Protein AF-A0A952JU92-F1 (afdb_monomer_lite)

Sequence (116 aa):
FMKYSGMRIKRGTSMGLSSLGDAYVNFGTFGGAIFMFILGFIYSEVLNVFHKKSKDYPVLILFTTLVFYYPIRPDCELQTILGHLVKSCFLIYIVLIVWQKEFRLWPASMWKKSLS

pLDDT: mean 73.47, std 12.84, range [41.06, 90.31]

Structure (mmCIF, N/CA/C/O backbone):
data_AF-A0A952JU92-F1
#
_entry.id   AF-A0A952JU92-F1
#
loop_
_atom_site.group_PDB
_atom_site.id
_atom_site.type_symbol
_atom_site.label_atom_id
_atom_site.label_alt_id
_atom_site.label_comp_id
_atom_site.label_asym_id
_atom_site.label_entity_id
_atom_site.label_seq_id
_atom_site.pdbx_PDB_ins_code
_atom_site.Cartn_x
_atom_site.Cartn_y
_atom_site.Cartn_z
_atom_site.occupancy
_atom_site.B_iso_or_equiv
_atom_site.auth_seq_id
_atom_site.auth_comp_id
_atom_site.auth_asym_id
_atom_site.auth_atom_id
_atom_site.pdbx_PDB_model_num
ATOM 1 N N . PHE A 1 1 ? 10.270 12.322 -23.648 1.00 50.31 1 PHE A N 1
ATOM 2 C CA . PHE A 1 1 ? 10.016 13.769 -23.503 1.00 50.31 1 PHE A CA 1
ATOM 3 C C . PHE A 1 1 ? 10.418 14.626 -24.696 1.00 50.31 1 PHE A C 1
ATOM 5 O O . PHE A 1 1 ? 9.532 15.255 -25.251 1.00 50.31 1 PHE A O 1
ATOM 12 N N . MET A 1 2 ? 11.671 14.605 -25.171 1.00 41.59 2 MET A N 1
ATOM 13 C CA . MET A 1 2 ? 12.088 15.379 -26.364 1.00 41.59 2 MET A CA 1
ATOM 14 C C . MET A 1 2 ? 11.201 15.159 -27.606 1.00 41.59 2 MET A C 1
ATOM 16 O O . MET A 1 2 ? 10.928 16.102 -28.336 1.00 41.59 2 MET A O 1
ATOM 20 N N . LYS A 1 3 ? 10.711 13.928 -27.816 1.00 45.03 3 LYS A N 1
ATOM 21 C CA . LYS A 1 3 ? 9.868 13.559 -28.966 1.00 45.03 3 LYS A CA 1
ATOM 22 C C . LYS A 1 3 ? 8.405 14.038 -28.869 1.00 45.03 3 LYS A C 1
ATOM 24 O O . LYS A 1 3 ? 7.741 14.077 -29.892 1.00 45.03 3 LYS A O 1
ATOM 29 N N . TYR A 1 4 ? 7.918 14.401 -27.674 1.00 51.66 4 TYR A N 1
ATOM 30 C CA . TYR A 1 4 ? 6.504 14.751 -27.444 1.00 51.66 4 TYR A CA 1
ATOM 31 C C . TYR A 1 4 ? 6.272 16.139 -26.815 1.00 51.66 4 TYR A C 1
ATOM 33 O O . TYR A 1 4 ? 5.185 16.673 -26.977 1.00 51.66 4 TYR A O 1
ATOM 41 N N . SER A 1 5 ? 7.254 16.754 -26.136 1.00 60.00 5 SER A N 1
ATOM 42 C CA . SER A 1 5 ? 7.092 18.083 -25.508 1.00 60.00 5 SER A CA 1
ATOM 43 C C . SER A 1 5 ? 8.016 19.176 -26.057 1.00 60.00 5 SER A C 1
ATOM 45 O O . SER A 1 5 ? 7.892 20.324 -25.646 1.00 60.00 5 SER A O 1
ATOM 47 N N . GLY A 1 6 ? 8.984 18.846 -26.921 1.00 55.31 6 GLY A N 1
ATOM 48 C CA . GLY A 1 6 ? 9.929 19.817 -27.497 1.00 55.31 6 GLY A CA 1
ATOM 49 C C . GLY A 1 6 ? 10.898 20.488 -26.505 1.00 55.31 6 GLY A C 1
ATOM 50 O O . GLY A 1 6 ? 11.765 21.250 -26.925 1.00 55.31 6 GLY A O 1
ATOM 51 N N . MET A 1 7 ? 10.806 20.201 -25.202 1.00 52.59 7 MET A N 1
ATOM 52 C CA . MET A 1 7 ? 11.657 20.814 -24.178 1.00 52.59 7 MET A CA 1
ATOM 53 C C . MET A 1 7 ? 12.944 20.011 -23.967 1.00 52.59 7 MET A C 1
ATOM 55 O O . MET A 1 7 ? 12.904 18.815 -23.666 1.00 52.59 7 MET A O 1
ATOM 59 N N . ARG A 1 8 ? 14.099 20.684 -24.088 1.00 47.22 8 ARG A N 1
ATOM 60 C CA . ARG A 1 8 ? 15.418 20.121 -23.762 1.00 47.22 8 ARG A CA 1
ATOM 61 C C . ARG A 1 8 ? 15.554 19.950 -22.258 1.00 47.22 8 ARG A C 1
ATOM 63 O O . ARG A 1 8 ? 15.866 20.888 -21.533 1.00 47.22 8 ARG A O 1
ATOM 70 N N . ILE A 1 9 ? 15.344 18.727 -21.804 1.00 53.66 9 ILE A N 1
ATOM 71 C CA . ILE A 1 9 ? 15.528 18.364 -20.406 1.00 53.66 9 ILE A CA 1
ATOM 72 C C . ILE A 1 9 ? 17.023 18.150 -20.142 1.00 53.66 9 ILE A C 1
ATOM 74 O O . ILE A 1 9 ? 17.691 17.408 -20.867 1.00 53.66 9 ILE A O 1
ATOM 78 N N . LYS A 1 10 ? 17.560 18.825 -19.120 1.00 48.16 10 LYS A N 1
ATOM 79 C CA . LYS A 1 10 ? 18.939 18.644 -18.640 1.00 48.16 10 LYS A CA 1
ATOM 80 C C . LYS A 1 10 ? 19.125 17.180 -18.206 1.00 48.16 10 LYS A C 1
ATOM 82 O O . LYS A 1 10 ? 18.224 16.612 -17.592 1.00 48.16 10 LYS A O 1
ATOM 87 N N . ARG A 1 11 ? 20.280 16.564 -18.507 1.00 41.06 11 ARG A N 1
ATOM 88 C CA . ARG A 1 11 ? 20.641 15.217 -18.009 1.00 41.06 11 ARG A CA 1
ATOM 89 C C . ARG A 1 11 ? 20.495 15.214 -16.478 1.00 41.06 11 ARG A C 1
ATOM 91 O O . ARG A 1 11 ? 21.319 15.822 -15.805 1.00 41.06 11 ARG A O 1
ATOM 98 N N . GLY A 1 12 ? 19.428 14.597 -15.963 1.00 52.91 12 GLY A N 1
ATOM 99 C CA . GLY A 1 12 ? 19.145 14.493 -14.526 1.00 52.91 12 GLY A CA 1
ATOM 100 C C . GLY A 1 12 ? 17.766 14.974 -14.052 1.00 52.91 12 GLY A C 1
ATOM 101 O O . GLY A 1 12 ? 17.470 14.811 -12.875 1.00 52.91 12 GLY A O 1
ATOM 102 N N . THR A 1 13 ? 16.908 15.552 -14.900 1.00 48.06 13 THR A N 1
ATOM 103 C CA . THR A 1 13 ? 15.539 15.910 -14.473 1.00 48.06 13 THR A CA 1
ATOM 104 C C . THR A 1 13 ? 14.584 14.731 -14.687 1.00 48.06 13 THR A C 1
ATOM 106 O O . TH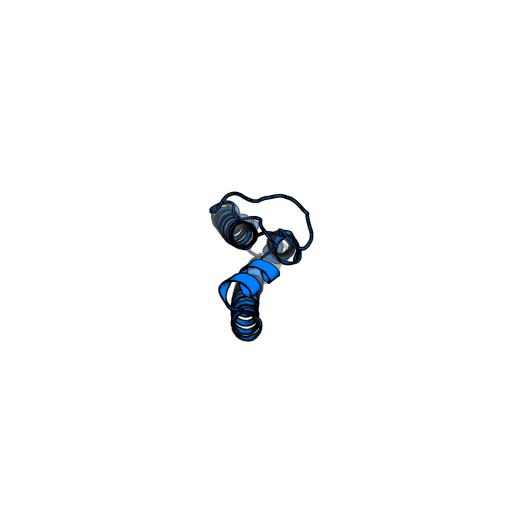R A 1 13 ? 14.272 14.390 -15.829 1.00 48.06 13 THR A O 1
ATOM 109 N N . SER A 1 14 ? 14.106 14.122 -13.598 1.00 50.97 14 SER A N 1
ATOM 110 C CA . SER A 1 14 ? 12.977 13.183 -13.639 1.00 50.97 14 SER A CA 1
ATOM 111 C C . SER A 1 14 ? 11.690 13.952 -13.926 1.00 50.97 14 SER A C 1
ATOM 113 O O . SER A 1 14 ? 11.355 14.895 -13.213 1.00 50.97 14 SER A O 1
ATOM 115 N N . MET A 1 15 ? 10.977 13.570 -14.982 1.00 55.69 15 MET A N 1
ATOM 116 C CA . MET A 1 15 ? 9.597 13.998 -15.202 1.00 55.69 15 MET A CA 1
ATOM 117 C C . MET A 1 15 ? 8.696 12.829 -14.851 1.00 55.69 15 MET A C 1
ATOM 119 O O . MET A 1 15 ? 8.822 11.782 -15.482 1.00 55.69 15 MET A O 1
ATOM 123 N N . GLY A 1 16 ? 7.795 13.030 -13.891 1.00 59.56 16 GLY A N 1
ATOM 124 C CA . GLY A 1 16 ? 6.872 11.984 -13.479 1.00 59.56 16 GLY A CA 1
ATOM 125 C C . GLY A 1 16 ? 5.885 11.661 -14.584 1.00 59.56 16 GLY A C 1
ATOM 126 O O . GLY A 1 16 ? 4.963 12.426 -14.859 1.00 59.56 16 GLY A O 1
ATOM 127 N N . LEU A 1 17 ? 6.114 10.530 -15.248 1.00 61.44 17 LEU A N 1
ATOM 128 C CA . LEU A 1 17 ? 5.315 10.021 -16.366 1.00 61.44 17 LEU A CA 1
ATOM 129 C C . LEU A 1 17 ? 4.165 9.128 -15.895 1.00 61.44 17 LEU A C 1
ATOM 131 O O . LEU A 1 17 ? 3.612 8.376 -16.696 1.00 61.44 17 LEU A O 1
ATOM 135 N N . SER A 1 18 ? 3.797 9.252 -14.616 1.00 69.06 18 SER A N 1
ATOM 136 C CA . SER A 1 18 ? 3.010 8.295 -13.842 1.00 69.06 18 SER A CA 1
ATOM 137 C C . SER A 1 18 ? 3.741 6.978 -13.565 1.00 69.06 18 SER A C 1
ATOM 139 O O . SER A 1 18 ? 4.620 6.572 -14.317 1.00 69.06 18 SER A O 1
ATOM 141 N N . SER A 1 19 ? 3.329 6.278 -12.502 1.00 71.75 19 SER A N 1
ATOM 142 C CA . SER A 1 19 ? 3.743 4.909 -12.159 1.00 71.75 19 SER A CA 1
ATOM 143 C C . SER A 1 19 ? 3.845 3.966 -13.372 1.00 71.75 19 SER A C 1
ATOM 145 O O . SER A 1 19 ? 4.789 3.182 -13.471 1.00 71.75 19 SER A O 1
ATOM 147 N N . LEU A 1 20 ? 2.915 4.065 -14.335 1.00 71.94 20 LEU A N 1
ATOM 148 C CA . LEU A 1 20 ? 2.943 3.276 -15.577 1.00 71.94 20 LEU A CA 1
ATOM 149 C C . LEU A 1 20 ? 4.092 3.670 -16.504 1.00 71.94 20 LEU A C 1
ATOM 151 O O . LEU A 1 20 ? 4.782 2.802 -17.041 1.00 71.94 20 LEU A O 1
ATOM 155 N N . GLY A 1 21 ? 4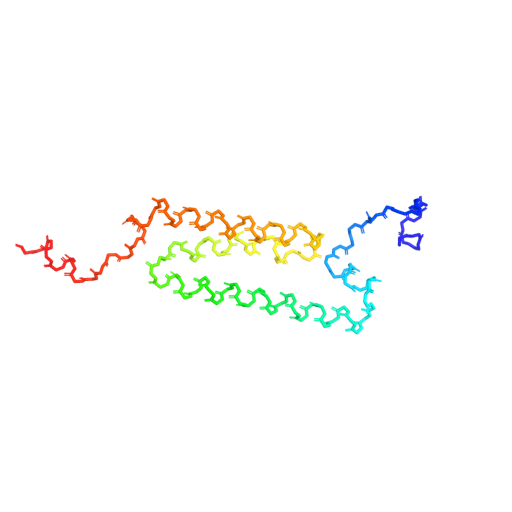.310 4.970 -16.679 1.00 71.31 21 GLY A N 1
ATOM 156 C CA . GLY A 1 21 ? 5.403 5.488 -17.486 1.00 71.31 21 GLY A CA 1
ATOM 157 C C . GLY A 1 21 ? 6.766 5.238 -16.851 1.00 71.31 21 GLY A C 1
ATOM 158 O O . GLY A 1 21 ? 7.688 4.835 -17.554 1.00 71.31 21 GLY A O 1
ATOM 159 N N . ASP A 1 22 ? 6.885 5.375 -15.533 1.00 73.12 22 ASP A N 1
ATOM 160 C CA . ASP A 1 22 ? 8.120 5.105 -14.797 1.00 73.12 22 ASP A CA 1
ATOM 161 C C . ASP A 1 22 ? 8.495 3.621 -14.840 1.00 73.12 22 ASP A C 1
ATOM 163 O O . ASP A 1 22 ? 9.649 3.280 -15.115 1.00 73.12 22 ASP A O 1
ATOM 167 N N . ALA A 1 23 ? 7.522 2.721 -14.676 1.00 76.56 23 ALA A N 1
ATOM 168 C CA . ALA A 1 23 ? 7.744 1.286 -14.835 1.00 76.56 23 ALA A CA 1
ATOM 169 C C . ALA A 1 23 ? 8.177 0.927 -16.269 1.00 76.56 23 ALA A C 1
ATOM 171 O O . ALA A 1 23 ? 9.110 0.146 -16.463 1.00 76.56 23 ALA A O 1
ATOM 172 N N . TYR A 1 24 ? 7.541 1.532 -17.276 1.00 73.81 24 TYR A N 1
ATOM 173 C CA . TYR A 1 24 ? 7.852 1.299 -18.686 1.00 73.81 24 TYR A CA 1
ATOM 174 C C . TYR A 1 24 ? 9.233 1.836 -19.086 1.00 73.81 24 TYR A C 1
ATOM 176 O O . TYR A 1 24 ? 9.968 1.180 -19.821 1.00 73.81 24 TYR A O 1
ATOM 184 N N . VAL A 1 25 ? 9.602 3.029 -18.612 1.00 73.81 25 VAL A N 1
ATOM 185 C CA . VAL A 1 25 ? 10.886 3.670 -18.933 1.00 73.81 25 VAL A CA 1
ATOM 186 C C . VAL A 1 25 ? 12.052 2.933 -18.275 1.00 73.81 25 VAL A C 1
ATOM 188 O O . VAL A 1 25 ? 13.098 2.794 -18.906 1.00 73.81 25 VAL A O 1
ATOM 191 N N . ASN A 1 26 ? 11.880 2.438 -17.046 1.00 75.31 26 ASN A N 1
ATOM 192 C CA . ASN A 1 26 ? 12.946 1.743 -16.322 1.00 75.31 26 ASN A CA 1
ATOM 193 C C . ASN A 1 26 ? 13.092 0.265 -16.722 1.00 75.31 26 ASN A C 1
ATOM 195 O O . ASN A 1 26 ? 14.214 -0.224 -16.821 1.00 75.31 26 ASN A O 1
ATOM 199 N N . PHE A 1 27 ? 11.987 -0.451 -16.962 1.00 77.19 27 PHE A N 1
ATOM 200 C CA . PHE A 1 27 ? 11.995 -1.912 -17.142 1.00 77.19 27 PHE A CA 1
ATOM 201 C C . PHE A 1 27 ? 11.495 -2.392 -18.519 1.00 77.19 27 PHE A C 1
ATOM 203 O O . PHE A 1 27 ? 11.445 -3.598 -18.779 1.00 77.19 27 PHE A O 1
ATOM 210 N N . GLY A 1 28 ? 11.123 -1.474 -19.416 1.00 80.00 28 GLY A N 1
ATOM 211 C CA . GLY A 1 28 ? 10.547 -1.791 -20.725 1.00 80.00 28 GLY A CA 1
ATOM 212 C C . GLY A 1 28 ? 9.104 -2.305 -20.649 1.00 80.00 28 GLY A C 1
ATOM 213 O O . GLY A 1 28 ? 8.470 -2.301 -19.596 1.00 80.00 28 GLY A O 1
ATOM 214 N N . THR A 1 29 ? 8.571 -2.786 -21.777 1.00 78.81 29 THR A N 1
ATOM 215 C CA . THR A 1 29 ? 7.211 -3.357 -21.878 1.00 78.81 29 THR A CA 1
ATOM 216 C C . THR A 1 29 ? 7.010 -4.550 -20.945 1.00 78.81 29 THR A C 1
ATOM 218 O O . THR A 1 29 ? 6.056 -4.590 -20.172 1.00 78.81 29 THR A O 1
ATOM 221 N N . PHE A 1 30 ? 7.914 -5.529 -21.018 1.00 80.94 30 PHE A N 1
ATOM 222 C CA . PHE A 1 30 ? 7.790 -6.788 -20.287 1.00 80.94 30 PHE A CA 1
ATOM 223 C C . PHE A 1 30 ? 8.035 -6.609 -18.785 1.00 80.94 30 PHE A C 1
ATOM 225 O O . PHE A 1 30 ? 7.242 -7.069 -17.965 1.00 80.94 30 PHE A O 1
ATOM 232 N N . GLY A 1 31 ? 9.091 -5.883 -18.408 1.00 81.00 31 GLY A N 1
ATOM 233 C CA . GLY A 1 31 ? 9.379 -5.622 -17.002 1.00 81.00 31 GLY A CA 1
ATOM 234 C C . GLY A 1 31 ? 8.391 -4.639 -16.362 1.00 81.00 31 GLY A C 1
ATOM 235 O O . GLY A 1 31 ? 8.028 -4.817 -15.202 1.00 81.00 31 GLY A O 1
ATOM 236 N N . GLY A 1 32 ? 7.858 -3.679 -17.126 1.00 83.38 32 GLY A N 1
ATOM 237 C CA . GLY A 1 32 ? 6.773 -2.805 -16.677 1.00 83.38 32 GLY A CA 1
ATOM 238 C C . GLY A 1 32 ? 5.475 -3.567 -16.383 1.00 83.38 32 GLY A C 1
ATOM 239 O O . GLY A 1 32 ? 4.805 -3.272 -15.394 1.00 83.38 32 GLY A O 1
ATOM 240 N N . ALA A 1 33 ? 5.147 -4.596 -17.174 1.00 83.12 33 ALA A N 1
ATOM 241 C CA . ALA A 1 33 ? 3.989 -5.457 -16.920 1.00 83.12 33 ALA A CA 1
ATOM 242 C C . ALA A 1 33 ? 4.137 -6.262 -15.615 1.00 83.12 33 ALA A C 1
ATOM 244 O O . ALA A 1 33 ? 3.207 -6.305 -14.809 1.00 83.12 33 ALA A O 1
ATOM 245 N N . ILE A 1 34 ? 5.318 -6.843 -15.369 1.00 87.06 34 ILE A N 1
ATOM 246 C CA . ILE A 1 34 ? 5.620 -7.550 -14.112 1.00 87.06 34 ILE A CA 1
ATOM 247 C C . ILE A 1 34 ? 5.550 -6.586 -12.924 1.00 87.06 34 ILE A C 1
ATOM 249 O O . ILE A 1 34 ? 4.968 -6.908 -11.890 1.00 87.06 34 ILE A O 1
ATOM 253 N N . PHE A 1 35 ? 6.101 -5.383 -13.074 1.00 85.56 35 PHE A N 1
ATOM 254 C CA . PHE A 1 35 ? 6.062 -4.362 -12.035 1.00 85.56 35 PHE A CA 1
ATOM 255 C C . PHE A 1 35 ? 4.626 -3.954 -11.678 1.00 85.56 35 PHE A C 1
ATOM 257 O O . PHE A 1 35 ? 4.267 -3.914 -10.502 1.00 85.56 35 PHE A O 1
ATOM 264 N N . MET A 1 36 ? 3.778 -3.723 -12.684 1.00 83.75 36 MET A N 1
ATOM 265 C CA . MET A 1 36 ? 2.357 -3.424 -12.485 1.00 83.75 36 MET A CA 1
ATOM 266 C C . MET A 1 36 ? 1.611 -4.573 -11.810 1.00 83.75 36 MET A C 1
ATOM 268 O O . MET A 1 36 ? 0.757 -4.331 -10.958 1.00 83.75 36 MET A O 1
ATOM 272 N N . PHE A 1 37 ? 1.959 -5.819 -12.138 1.00 88.38 37 PHE A N 1
ATOM 273 C CA . PHE A 1 37 ? 1.393 -6.990 -11.477 1.00 88.38 37 PHE A CA 1
ATOM 274 C C . PHE A 1 37 ? 1.752 -7.035 -9.984 1.00 88.38 37 PHE A C 1
ATOM 276 O O . PHE A 1 37 ? 0.870 -7.211 -9.146 1.00 88.38 37 PHE A O 1
ATOM 283 N N . ILE A 1 38 ? 3.022 -6.804 -9.634 1.00 88.38 38 ILE A N 1
ATOM 284 C CA . ILE A 1 38 ? 3.476 -6.743 -8.234 1.00 88.38 38 ILE A CA 1
ATOM 285 C C . ILE A 1 38 ? 2.786 -5.593 -7.489 1.00 88.38 38 ILE A C 1
ATOM 287 O O . ILE A 1 38 ? 2.332 -5.762 -6.359 1.00 88.38 38 ILE A O 1
ATOM 291 N N . LEU A 1 39 ? 2.662 -4.429 -8.124 1.00 85.38 39 LEU A N 1
ATOM 292 C CA . LEU A 1 39 ? 2.006 -3.260 -7.545 1.00 85.38 39 LEU A CA 1
ATOM 293 C C . LEU A 1 39 ? 0.508 -3.512 -7.294 1.00 85.38 39 LEU A C 1
ATOM 295 O O . LEU A 1 39 ? 0.001 -3.201 -6.216 1.00 85.38 39 LEU A O 1
ATOM 299 N N . GLY A 1 40 ? -0.185 -4.156 -8.237 1.00 86.62 40 GLY A N 1
ATOM 300 C CA . GLY A 1 40 ? -1.565 -4.606 -8.052 1.00 86.62 40 GLY A CA 1
ATOM 301 C C . GLY A 1 40 ? -1.705 -5.651 -6.940 1.00 86.62 40 GLY A C 1
ATOM 302 O O . GLY A 1 40 ? -2.641 -5.582 -6.141 1.00 86.62 40 GLY A O 1
ATOM 303 N N . PHE A 1 41 ? -0.747 -6.574 -6.824 1.00 90.31 41 PHE A N 1
ATOM 304 C CA . PHE A 1 41 ? -0.711 -7.555 -5.740 1.00 90.31 41 PHE A CA 1
ATOM 305 C C . PHE A 1 41 ? -0.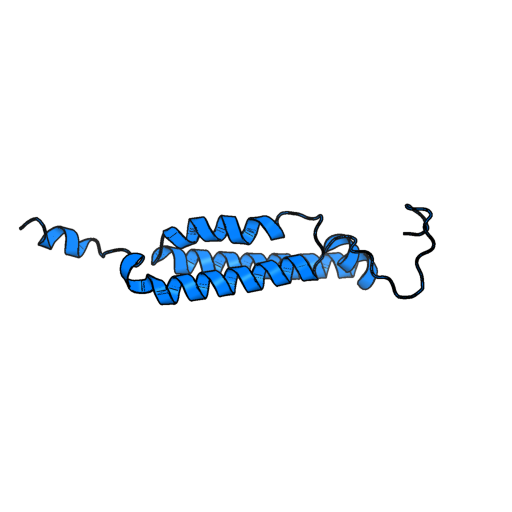585 -6.885 -4.363 1.00 90.31 41 PHE A C 1
ATOM 307 O O . PHE A 1 41 ? -1.335 -7.219 -3.447 1.00 90.31 41 PHE A O 1
ATOM 314 N N . ILE A 1 42 ? 0.281 -5.873 -4.231 1.00 87.94 42 ILE A N 1
ATOM 315 C CA . ILE A 1 42 ? 0.410 -5.075 -3.001 1.00 87.94 42 ILE A CA 1
ATOM 316 C C . ILE A 1 42 ? -0.932 -4.430 -2.627 1.00 87.94 42 ILE A C 1
ATOM 318 O O . ILE A 1 42 ? -1.340 -4.479 -1.467 1.00 87.94 42 ILE A O 1
ATOM 322 N N . TYR A 1 43 ? -1.654 -3.858 -3.593 1.00 86.06 43 TYR A N 1
ATOM 323 C CA . TYR A 1 43 ? -2.974 -3.273 -3.339 1.00 86.06 43 TYR A CA 1
ATOM 324 C C . TYR A 1 43 ? -4.019 -4.301 -2.908 1.00 86.06 43 TYR A C 1
ATOM 326 O O . TYR A 1 43 ? -4.804 -4.023 -1.998 1.00 86.06 43 TYR A O 1
ATOM 334 N N . SER A 1 44 ? -4.004 -5.490 -3.508 1.00 89.12 44 SER A N 1
ATOM 335 C CA . SER A 1 44 ? -4.876 -6.596 -3.109 1.00 89.12 44 SER A CA 1
ATOM 336 C C . SER A 1 44 ? -4.621 -7.025 -1.661 1.00 89.12 44 SER A C 1
ATOM 338 O O . SER A 1 44 ? -5.565 -7.181 -0.885 1.00 89.12 44 SER A O 1
ATOM 340 N N . GLU A 1 45 ? -3.354 -7.160 -1.262 1.00 89.38 45 GLU A N 1
ATOM 341 C CA . GLU A 1 45 ? -2.991 -7.498 0.119 1.00 89.38 45 GLU A CA 1
ATOM 342 C C . GLU A 1 45 ? -3.459 -6.430 1.113 1.00 89.38 45 GLU A C 1
ATOM 344 O O . GLU A 1 45 ? -4.068 -6.754 2.137 1.00 89.38 45 GLU A O 1
ATOM 349 N N . VAL A 1 46 ? -3.269 -5.148 0.785 1.00 87.12 46 VAL A N 1
ATOM 350 C CA . VAL A 1 46 ? -3.759 -4.038 1.613 1.00 87.12 46 VAL A CA 1
ATOM 351 C C . VAL A 1 46 ? -5.279 -4.127 1.784 1.00 87.12 46 VAL A C 1
ATOM 353 O O . VAL A 1 46 ? -5.760 -4.139 2.918 1.00 87.12 46 VAL A O 1
ATOM 356 N N . LEU A 1 47 ? -6.046 -4.279 0.698 1.00 86.19 47 LEU A N 1
ATOM 357 C CA . LEU A 1 47 ? -7.507 -4.424 0.763 1.00 86.19 47 LEU A CA 1
ATOM 358 C C . LEU A 1 47 ? -7.947 -5.620 1.615 1.00 86.19 47 LEU A C 1
ATOM 360 O O . LEU A 1 47 ? -8.900 -5.508 2.386 1.00 86.19 47 LEU A O 1
ATOM 364 N N . ASN A 1 48 ? -7.244 -6.750 1.526 1.00 88.62 48 ASN A N 1
ATOM 365 C CA . ASN A 1 48 ? -7.556 -7.942 2.311 1.00 88.62 48 ASN A CA 1
ATOM 366 C C . ASN A 1 48 ? -7.346 -7.706 3.819 1.00 88.62 48 ASN A C 1
ATOM 368 O O . ASN A 1 48 ? -8.178 -8.100 4.642 1.00 88.62 48 ASN A O 1
ATOM 372 N N . VAL A 1 49 ? -6.269 -7.008 4.200 1.00 86.56 49 VAL A N 1
ATOM 373 C CA . VAL A 1 49 ? -6.027 -6.597 5.594 1.00 86.56 49 VAL A CA 1
ATOM 374 C C . VAL A 1 49 ? -7.138 -5.670 6.091 1.00 86.56 49 VAL A C 1
ATOM 376 O O . VAL A 1 49 ? -7.691 -5.904 7.171 1.00 86.56 49 VAL A O 1
ATOM 379 N N . PHE A 1 50 ? -7.510 -4.667 5.293 1.00 85.50 50 PHE A N 1
ATOM 380 C CA . PHE A 1 50 ? -8.612 -3.755 5.608 1.00 85.50 50 PHE A C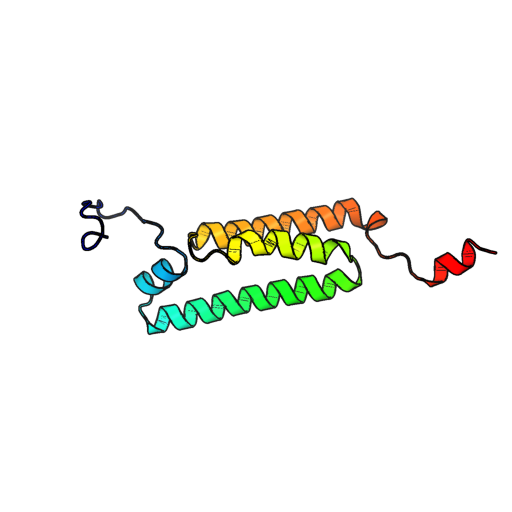A 1
ATOM 381 C C . PHE A 1 50 ? -9.942 -4.496 5.777 1.00 85.50 50 PHE A C 1
ATOM 383 O O . PHE A 1 50 ? -10.648 -4.272 6.760 1.00 85.50 50 PHE A O 1
ATOM 390 N N . HIS A 1 51 ? -10.259 -5.439 4.888 1.00 85.00 51 HIS A N 1
ATOM 391 C CA . HIS A 1 51 ? -11.487 -6.228 4.958 1.00 85.00 51 HIS A CA 1
ATOM 392 C C . HIS A 1 51 ? -11.550 -7.108 6.215 1.00 85.00 51 HIS A C 1
ATOM 394 O O . HIS A 1 51 ? -12.573 -7.142 6.901 1.00 85.00 51 HIS A O 1
ATOM 400 N N . LYS A 1 52 ? -10.444 -7.775 6.578 1.00 85.25 52 LYS A N 1
ATOM 401 C CA . LYS A 1 52 ? -10.361 -8.573 7.814 1.00 85.25 52 LYS A CA 1
ATOM 402 C C . LYS A 1 52 ? -10.577 -7.710 9.057 1.00 85.25 52 LYS A C 1
ATOM 404 O O . LYS A 1 52 ? -11.347 -8.097 9.929 1.00 85.25 52 LYS A O 1
ATOM 409 N N . LYS A 1 53 ? -9.937 -6.537 9.123 1.00 80.94 53 LYS A N 1
ATOM 410 C CA . LYS A 1 53 ? -10.063 -5.599 10.253 1.00 80.94 53 LYS A CA 1
ATOM 411 C C . LYS A 1 53 ? -11.408 -4.874 10.293 1.00 80.94 53 LYS A C 1
ATOM 413 O O . LYS A 1 53 ? -11.857 -4.489 11.370 1.00 80.94 53 LYS A O 1
ATOM 418 N N . SER A 1 54 ? -12.088 -4.745 9.157 1.00 81.12 54 SER A N 1
ATOM 419 C CA . SER A 1 54 ? -13.415 -4.137 9.100 1.00 81.12 54 SER A CA 1
ATOM 420 C C . SER A 1 54 ? -14.502 -4.951 9.807 1.00 81.12 54 SER A C 1
ATOM 422 O O . SER A 1 54 ? -15.527 -4.376 10.166 1.00 81.12 54 SER A O 1
ATOM 424 N N . LYS A 1 55 ? -14.312 -6.263 10.008 1.00 77.88 55 LYS A N 1
ATOM 425 C CA . LYS A 1 55 ? -15.274 -7.090 10.757 1.00 77.88 55 LYS A CA 1
ATOM 426 C C . LYS A 1 55 ? -15.405 -6.650 12.215 1.00 77.88 55 LYS A C 1
ATOM 428 O O . LYS A 1 55 ? -16.485 -6.767 12.780 1.00 77.88 55 LYS A O 1
ATOM 433 N N . ASP A 1 56 ? -14.325 -6.120 12.784 1.00 75.44 56 ASP A N 1
ATOM 434 C CA . ASP A 1 56 ? -14.294 -5.604 14.154 1.00 75.44 56 ASP A CA 1
ATOM 435 C C . ASP A 1 56 ? -14.646 -4.104 14.211 1.00 75.44 56 ASP A C 1
ATOM 437 O O . ASP A 1 56 ? -15.252 -3.642 15.181 1.00 75.44 56 ASP A O 1
ATOM 441 N N . TYR A 1 57 ? -14.283 -3.356 13.159 1.00 78.06 57 TYR A N 1
ATOM 442 C CA . TYR A 1 57 ? -14.438 -1.902 13.051 1.00 78.06 57 TYR A CA 1
ATOM 443 C C . TYR A 1 57 ? -15.107 -1.523 11.712 1.00 78.06 57 TYR A C 1
ATOM 445 O O . TYR A 1 57 ? -14.414 -1.344 10.711 1.00 78.06 57 TYR A O 1
ATOM 453 N N . PRO A 1 58 ? -16.438 -1.345 11.641 1.00 75.25 58 PRO A N 1
ATOM 454 C CA . PRO A 1 58 ? -17.149 -1.104 10.379 1.00 75.25 58 PRO A CA 1
ATOM 455 C C . PRO A 1 58 ? -16.773 0.240 9.736 1.00 75.25 58 PRO A C 1
ATOM 457 O O . PRO A 1 58 ? -16.822 0.390 8.518 1.00 75.25 58 PRO A O 1
ATOM 460 N N . VAL A 1 59 ? -16.305 1.200 10.541 1.00 78.88 59 VAL A N 1
ATOM 461 C CA . VAL A 1 59 ? -15.795 2.503 10.082 1.00 78.88 59 VAL A CA 1
ATOM 462 C C . VAL A 1 59 ? -14.563 2.349 9.174 1.00 78.88 59 VAL A C 1
ATOM 464 O O . VAL A 1 59 ? -14.285 3.209 8.340 1.00 78.88 59 VAL A O 1
ATOM 467 N N . LEU A 1 60 ? -13.848 1.224 9.259 1.00 80.00 60 LEU A N 1
ATOM 468 C CA . LEU A 1 60 ? -12.665 0.975 8.440 1.00 80.00 60 LEU A CA 1
ATOM 469 C C . LEU A 1 60 ? -12.978 0.844 6.941 1.00 80.00 60 LEU A C 1
ATOM 471 O O . LEU A 1 60 ? -12.130 1.192 6.119 1.00 80.00 60 LEU A O 1
ATOM 475 N N . ILE A 1 61 ? -14.193 0.420 6.567 1.00 80.56 61 ILE A N 1
ATOM 476 C CA . ILE A 1 61 ? -14.638 0.393 5.160 1.00 80.56 61 ILE A CA 1
ATOM 477 C C . ILE A 1 61 ? -14.674 1.804 4.563 1.00 80.56 61 ILE A C 1
ATOM 479 O O . ILE A 1 61 ? -14.184 2.004 3.454 1.00 80.56 61 ILE A O 1
ATOM 483 N N . LEU A 1 62 ? -15.170 2.798 5.309 1.00 81.06 62 LEU A N 1
ATOM 484 C CA . LEU A 1 62 ? -15.215 4.194 4.851 1.00 81.06 62 LEU A CA 1
ATOM 485 C C . LEU A 1 62 ? -13.808 4.770 4.652 1.00 81.06 62 LEU A C 1
ATOM 487 O O . LEU A 1 62 ? -13.531 5.455 3.665 1.00 81.06 62 LEU A O 1
ATOM 491 N N . PHE A 1 63 ? -12.883 4.449 5.555 1.00 81.31 63 PHE A N 1
ATOM 492 C CA . PHE A 1 63 ? -11.493 4.869 5.400 1.00 81.31 63 PHE A CA 1
ATOM 493 C C . PHE A 1 63 ? -10.779 4.151 4.251 1.00 81.31 63 PHE A C 1
ATOM 495 O O . PHE A 1 63 ? -9.918 4.750 3.610 1.00 81.31 63 PHE A O 1
ATOM 502 N N . THR A 1 64 ? -11.172 2.915 3.929 1.00 81.94 64 THR A N 1
ATOM 503 C CA . THR A 1 64 ? -10.611 2.161 2.796 1.00 81.94 64 THR A CA 1
ATOM 504 C C . THR A 1 64 ? -10.841 2.901 1.478 1.00 81.94 64 THR A C 1
ATOM 506 O O . THR A 1 64 ? -9.900 3.089 0.709 1.00 81.94 64 THR A O 1
ATOM 509 N N . THR A 1 65 ? -12.053 3.416 1.243 1.00 80.88 65 THR A N 1
ATOM 510 C CA . THR A 1 65 ? -12.348 4.242 0.058 1.00 80.88 65 THR A CA 1
ATOM 511 C C . THR A 1 65 ? -11.509 5.520 -0.013 1.00 80.88 65 THR A C 1
ATOM 513 O O . THR A 1 65 ? -11.141 5.951 -1.102 1.00 80.88 65 THR A O 1
ATOM 516 N N . LEU A 1 66 ? -11.145 6.100 1.135 1.00 81.19 66 LEU A N 1
ATOM 517 C CA . LEU A 1 66 ? -10.321 7.309 1.209 1.00 81.19 66 LEU A CA 1
ATOM 518 C C . LEU A 1 66 ? -8.842 7.010 0.906 1.00 81.19 66 LEU A C 1
ATOM 520 O O . LEU A 1 66 ? -8.194 7.768 0.187 1.00 81.19 66 LEU A O 1
ATOM 524 N N . VAL A 1 67 ? -8.318 5.874 1.382 1.00 81.88 67 VAL A N 1
ATOM 525 C CA . VAL A 1 67 ? -6.947 5.418 1.073 1.00 81.88 67 VAL A CA 1
ATOM 526 C C . VAL A 1 67 ? -6.776 5.139 -0.416 1.00 81.88 67 VAL A C 1
ATOM 528 O O . VAL A 1 67 ? -5.770 5.535 -1.005 1.00 81.88 67 VAL A O 1
ATOM 531 N N . PHE A 1 68 ? -7.761 4.479 -1.030 1.00 80.50 68 PHE A N 1
ATOM 532 C CA . PHE A 1 68 ? -7.703 4.062 -2.432 1.00 80.50 68 PHE A CA 1
ATOM 533 C C . PHE A 1 68 ? -8.048 5.166 -3.439 1.00 80.50 68 PHE A C 1
ATOM 535 O O . PHE A 1 68 ? -7.891 4.965 -4.642 1.00 80.50 68 PHE A O 1
ATOM 542 N N . TYR A 1 69 ? -8.409 6.360 -2.969 1.00 80.00 69 TYR A N 1
ATOM 543 C CA . TYR A 1 69 ? -8.689 7.504 -3.833 1.00 80.00 69 TYR A CA 1
ATOM 544 C C . TYR A 1 69 ? -7.474 7.981 -4.645 1.00 80.00 69 TYR A C 1
ATOM 546 O O . TYR A 1 69 ? -7.620 8.425 -5.782 1.00 80.00 69 TYR A O 1
ATOM 554 N N . TYR A 1 70 ? -6.272 7.904 -4.069 1.00 74.88 70 TYR A N 1
ATOM 555 C CA . TYR A 1 70 ? -5.031 8.316 -4.736 1.00 74.88 70 TYR A CA 1
ATOM 556 C C . TYR A 1 70 ? -4.456 7.218 -5.655 1.00 74.88 70 TYR A C 1
ATOM 558 O O . TYR A 1 70 ? -4.120 7.522 -6.795 1.00 74.88 70 TYR A O 1
ATOM 566 N N . PRO A 1 71 ? -4.387 5.938 -5.226 1.00 75.19 71 PRO A N 1
ATOM 567 C CA . PRO A 1 71 ? -3.920 4.828 -6.062 1.00 75.19 71 PRO A CA 1
ATOM 568 C C . PRO A 1 71 ? -4.762 4.532 -7.308 1.00 75.19 71 PRO A C 1
ATOM 570 O O . PRO A 1 71 ? -4.235 3.979 -8.266 1.00 75.19 71 PRO A O 1
ATOM 573 N N . ILE A 1 72 ? -6.057 4.876 -7.318 1.00 74.44 72 ILE A N 1
ATOM 574 C CA . ILE A 1 72 ? -6.927 4.624 -8.481 1.00 74.44 72 ILE A CA 1
ATOM 575 C C . ILE A 1 72 ? -6.605 5.532 -9.674 1.00 74.44 72 ILE A C 1
ATOM 577 O O . ILE A 1 72 ? -7.024 5.256 -10.797 1.00 74.44 72 ILE A O 1
ATOM 581 N N . ARG A 1 73 ? -5.875 6.625 -9.430 1.00 72.56 73 ARG A N 1
ATOM 582 C CA . ARG A 1 73 ? -5.477 7.596 -10.441 1.00 72.56 73 ARG A CA 1
ATOM 583 C C . ARG A 1 73 ? -4.164 7.180 -11.099 1.00 72.56 73 ARG A C 1
ATOM 585 O O . ARG A 1 73 ? -3.117 7.216 -10.449 1.00 72.56 73 ARG A O 1
ATOM 592 N N . PRO A 1 74 ? -4.182 6.829 -12.395 1.00 67.25 74 PRO A N 1
ATOM 593 C CA . PRO A 1 74 ? -2.986 6.429 -13.112 1.00 67.25 74 PRO A CA 1
ATOM 594 C C . PRO A 1 74 ? -2.161 7.636 -13.570 1.00 67.25 74 PRO A C 1
ATOM 596 O O . PRO A 1 74 ? -1.289 7.454 -14.399 1.00 67.25 74 PRO A O 1
ATOM 599 N N . ASP A 1 75 ? -2.430 8.862 -13.124 1.00 67.06 75 ASP A N 1
ATOM 600 C CA . ASP A 1 75 ? -1.685 10.083 -13.478 1.00 67.06 75 ASP A CA 1
ATOM 601 C C . ASP A 1 75 ? -0.589 10.456 -12.462 1.00 67.06 75 ASP A C 1
ATOM 603 O O . ASP A 1 75 ? 0.218 11.348 -12.717 1.00 67.06 75 ASP A O 1
ATOM 607 N N . CYS A 1 76 ? -0.519 9.760 -11.325 1.00 71.62 76 CYS A N 1
ATOM 608 C CA . CYS A 1 76 ? 0.396 10.098 -10.239 1.00 71.62 76 CYS A CA 1
ATOM 609 C C . CYS A 1 76 ? 1.733 9.339 -10.298 1.00 71.62 76 CYS A C 1
ATOM 611 O O . CYS A 1 76 ? 1.810 8.176 -10.702 1.00 71.62 76 CYS A O 1
ATOM 613 N N . GLU A 1 77 ? 2.793 10.008 -9.840 1.00 78.69 77 GLU A N 1
ATOM 614 C CA . GLU A 1 77 ? 4.126 9.426 -9.665 1.00 78.69 77 GLU A CA 1
ATOM 615 C C . GLU A 1 77 ? 4.101 8.258 -8.668 1.00 78.69 77 GLU A C 1
ATOM 617 O O . GLU A 1 77 ? 3.431 8.336 -7.630 1.00 78.69 77 GLU A O 1
ATOM 622 N N . LEU A 1 78 ? 4.884 7.208 -8.939 1.00 76.25 78 LEU A N 1
ATOM 623 C CA . LEU A 1 78 ? 4.989 6.018 -8.090 1.00 76.25 78 LEU A CA 1
ATOM 624 C C . LEU A 1 78 ? 5.280 6.393 -6.630 1.00 76.25 78 LEU A C 1
ATOM 626 O O . LEU A 1 78 ? 4.637 5.895 -5.702 1.00 76.25 78 LEU A O 1
ATOM 630 N N . GLN A 1 79 ? 6.234 7.306 -6.434 1.00 78.31 79 GLN A N 1
ATOM 631 C CA . GLN A 1 79 ? 6.644 7.780 -5.116 1.00 78.31 79 GLN A CA 1
ATOM 632 C C . GLN A 1 79 ? 5.485 8.441 -4.357 1.00 78.31 79 GLN A C 1
ATOM 634 O O . GLN A 1 79 ? 5.332 8.224 -3.154 1.00 78.31 79 GLN A O 1
ATOM 639 N N . THR A 1 80 ? 4.645 9.219 -5.043 1.00 81.06 80 THR A N 1
ATOM 640 C CA . THR A 1 80 ? 3.506 9.900 -4.419 1.00 81.06 80 THR A CA 1
ATOM 641 C C . THR A 1 80 ? 2.408 8.908 -4.058 1.00 81.06 80 THR A C 1
ATOM 643 O O . THR A 1 80 ? 1.861 8.991 -2.960 1.00 81.06 80 THR A O 1
ATOM 646 N N . ILE A 1 81 ? 2.122 7.934 -4.928 1.00 83.00 81 ILE A N 1
ATOM 647 C CA . ILE A 1 81 ? 1.099 6.913 -4.665 1.00 83.00 81 ILE A CA 1
ATOM 648 C C . ILE A 1 81 ? 1.500 6.037 -3.473 1.00 83.00 81 ILE A C 1
ATOM 650 O O . ILE A 1 81 ? 0.713 5.865 -2.541 1.00 83.00 81 ILE A O 1
ATOM 654 N N . LEU A 1 82 ? 2.734 5.519 -3.464 1.00 80.81 82 LEU A N 1
ATOM 655 C CA . LEU A 1 82 ? 3.256 4.724 -2.348 1.00 80.81 82 LEU A CA 1
ATOM 656 C C . LEU A 1 82 ? 3.327 5.550 -1.061 1.00 80.81 82 LEU A C 1
ATOM 658 O O . LEU A 1 82 ? 2.923 5.081 0.001 1.00 80.81 82 LEU A O 1
ATOM 662 N N . GLY A 1 83 ? 3.781 6.802 -1.154 1.00 84.31 83 GLY A N 1
ATOM 663 C CA . GLY A 1 83 ? 3.823 7.716 -0.018 1.00 84.31 83 GLY A CA 1
ATOM 664 C C . GLY A 1 83 ? 2.437 7.985 0.569 1.00 84.31 83 GLY A C 1
ATOM 665 O O . GLY A 1 83 ? 2.279 7.969 1.789 1.00 84.31 83 GLY A O 1
ATOM 666 N N . HIS A 1 84 ? 1.425 8.192 -0.278 1.00 86.00 84 HIS A N 1
ATOM 667 C CA . HIS A 1 84 ? 0.041 8.355 0.159 1.00 86.00 84 HIS A CA 1
ATOM 668 C C . HIS A 1 84 ? -0.477 7.078 0.825 1.00 86.00 84 HIS A C 1
ATOM 670 O O . HIS A 1 84 ? -0.980 7.149 1.941 1.00 86.00 84 HIS A O 1
ATOM 676 N N . LEU A 1 85 ? -0.285 5.910 0.202 1.00 85.12 85 LEU A N 1
ATOM 677 C CA . LEU A 1 85 ? -0.689 4.613 0.753 1.00 85.12 85 LEU A CA 1
ATOM 678 C C . LEU A 1 85 ? -0.113 4.395 2.164 1.00 85.12 85 LEU A C 1
ATOM 680 O O . LEU A 1 85 ? -0.856 4.089 3.095 1.00 85.12 85 LEU A O 1
ATOM 684 N N . VAL A 1 86 ? 1.195 4.613 2.344 1.00 85.69 86 VAL A N 1
ATOM 685 C CA . VAL A 1 86 ? 1.870 4.446 3.642 1.00 85.69 86 VAL A CA 1
ATOM 686 C C . VAL A 1 86 ? 1.347 5.447 4.673 1.00 85.69 86 VAL A C 1
ATOM 688 O O . VAL A 1 86 ? 1.008 5.047 5.787 1.00 85.69 86 VAL A O 1
ATOM 691 N N . LYS A 1 87 ? 1.228 6.733 4.315 1.00 84.19 87 LYS A N 1
ATOM 692 C CA . LYS A 1 87 ? 0.702 7.772 5.218 1.00 84.19 87 LYS A CA 1
ATOM 693 C C . LYS A 1 87 ? -0.742 7.495 5.626 1.00 84.19 87 LYS A C 1
ATOM 695 O O . LYS A 1 87 ? -1.074 7.645 6.798 1.00 84.19 87 LYS A O 1
ATOM 700 N N . SER A 1 88 ? -1.588 7.070 4.693 1.00 84.62 88 SER A N 1
ATOM 701 C CA . SER A 1 88 ? -2.983 6.726 4.966 1.00 84.62 88 SER A CA 1
ATOM 702 C C . SER A 1 88 ? -3.097 5.502 5.874 1.00 84.62 88 SER A C 1
ATOM 704 O O . SER A 1 88 ? -3.843 5.548 6.849 1.00 84.62 88 SER A O 1
ATOM 706 N N . CYS A 1 89 ? -2.324 4.441 5.622 1.00 84.69 89 CYS A N 1
ATOM 707 C CA . CYS A 1 89 ? -2.268 3.278 6.511 1.00 84.69 89 CYS A CA 1
ATOM 708 C C . CYS A 1 89 ? -1.797 3.664 7.920 1.00 84.69 89 CYS A C 1
ATOM 710 O O . CYS A 1 89 ? -2.391 3.235 8.907 1.00 84.69 89 CYS A O 1
ATOM 712 N N . PHE A 1 90 ? -0.770 4.511 8.021 1.00 86.38 90 PHE A N 1
ATOM 713 C CA . PHE A 1 90 ? -0.260 5.004 9.299 1.00 86.38 90 PHE A CA 1
ATOM 714 C C . PHE A 1 90 ? -1.292 5.857 10.052 1.00 86.38 90 PHE A C 1
ATOM 716 O O . PHE A 1 90 ? -1.504 5.660 11.247 1.00 86.38 90 PHE A O 1
ATOM 723 N N . LEU A 1 91 ? -1.985 6.760 9.354 1.00 86.69 91 LEU A N 1
ATOM 724 C CA . LEU A 1 91 ? -3.044 7.581 9.938 1.00 86.69 91 LEU A CA 1
ATOM 725 C C . LEU A 1 91 ? -4.179 6.706 10.473 1.00 86.69 91 LEU A C 1
ATOM 727 O O . LEU A 1 91 ? -4.608 6.886 11.609 1.00 86.69 91 LEU A O 1
ATOM 731 N N . ILE A 1 92 ? -4.631 5.721 9.696 1.00 83.50 92 ILE A N 1
ATOM 732 C CA . ILE A 1 92 ? -5.696 4.807 10.122 1.00 83.50 92 ILE A CA 1
ATOM 733 C C . ILE A 1 92 ? -5.254 3.961 11.313 1.00 83.50 92 ILE A C 1
ATOM 735 O O . ILE A 1 92 ? -6.038 3.747 12.235 1.00 83.50 92 ILE A O 1
ATOM 739 N N . TYR A 1 93 ? -3.998 3.521 11.337 1.00 84.06 93 TYR A N 1
ATOM 740 C CA . TYR A 1 93 ? -3.437 2.820 12.485 1.00 84.06 93 TYR A CA 1
ATOM 741 C C . TYR A 1 93 ? -3.487 3.676 13.762 1.00 84.06 93 TYR A C 1
ATOM 743 O O . TYR A 1 93 ? -3.931 3.191 14.803 1.00 84.06 93 TYR A O 1
ATOM 751 N N . ILE A 1 94 ? -3.126 4.962 13.679 1.00 84.38 94 ILE A N 1
ATOM 752 C CA . ILE A 1 94 ? -3.246 5.902 14.805 1.00 84.38 94 ILE A CA 1
ATOM 753 C C . ILE A 1 94 ? -4.707 6.072 15.226 1.00 84.38 94 ILE A C 1
ATOM 755 O O . ILE A 1 94 ? -5.011 5.969 16.414 1.00 84.38 94 ILE A O 1
ATOM 759 N N . VAL A 1 95 ? -5.614 6.299 14.272 1.00 82.44 95 VAL A N 1
ATOM 760 C CA . VAL A 1 95 ? -7.050 6.460 14.552 1.00 82.44 95 VAL A CA 1
ATOM 761 C C . VAL A 1 95 ? -7.598 5.229 15.271 1.00 82.44 95 VAL A C 1
ATOM 763 O O . VAL A 1 95 ? -8.311 5.369 16.262 1.00 82.44 95 VAL A O 1
ATOM 766 N N . LEU A 1 96 ? -7.217 4.025 14.836 1.00 78.75 96 LEU A N 1
ATOM 767 C CA . LEU A 1 96 ? -7.630 2.789 15.492 1.00 78.75 96 LEU A CA 1
ATOM 768 C C . LEU A 1 96 ? -7.092 2.677 1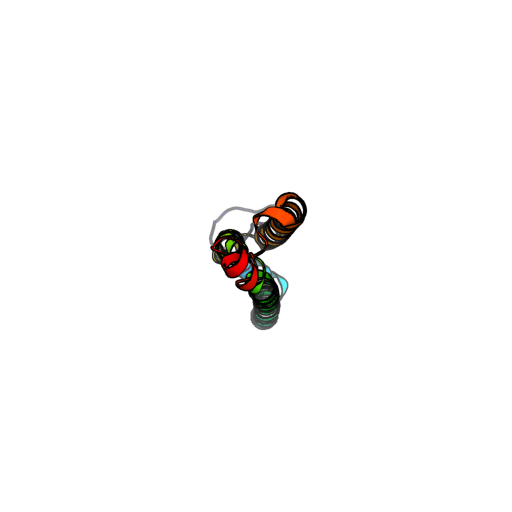6.918 1.00 78.75 96 LEU A C 1
ATOM 770 O O . LEU A 1 96 ? -7.839 2.252 17.787 1.00 78.75 96 LEU A O 1
ATOM 774 N N . ILE A 1 97 ? -5.841 3.062 17.190 1.00 81.06 97 ILE A N 1
ATOM 775 C CA . ILE A 1 97 ? -5.280 3.011 18.552 1.00 81.06 97 ILE A CA 1
ATOM 776 C C . ILE A 1 97 ? -5.980 4.003 19.479 1.00 81.06 97 ILE A C 1
ATOM 778 O O . ILE A 1 97 ? -6.371 3.640 20.592 1.00 81.06 97 ILE A O 1
ATOM 782 N N . VAL A 1 98 ? -6.121 5.252 19.033 1.00 82.06 98 VAL A N 1
ATOM 783 C CA . VAL A 1 98 ? -6.703 6.333 19.842 1.00 82.06 98 VAL A CA 1
ATOM 784 C C . VAL A 1 98 ? -8.169 6.038 20.140 1.00 82.06 98 VAL A C 1
ATOM 786 O O . VAL A 1 98 ? -8.636 6.243 21.256 1.00 82.06 98 VAL A O 1
ATOM 789 N N . TRP A 1 99 ? -8.883 5.500 19.154 1.00 72.62 99 TRP A N 1
ATOM 790 C CA . TRP A 1 99 ? -10.337 5.415 19.163 1.00 72.62 99 TRP A CA 1
ATOM 791 C C . TRP A 1 99 ? -10.863 3.969 19.243 1.00 72.62 99 TRP A C 1
ATOM 793 O O . TRP A 1 99 ? -12.038 3.697 18.988 1.00 72.62 99 TRP A O 1
ATOM 803 N N . GLN A 1 100 ? -9.997 3.033 19.653 1.00 68.81 100 GLN A N 1
ATOM 804 C CA . GLN A 1 100 ? -10.294 1.599 19.781 1.00 68.81 100 GLN A CA 1
ATOM 805 C C . GLN A 1 100 ? -11.530 1.298 20.639 1.00 68.81 100 GLN A C 1
ATOM 807 O O . GLN A 1 100 ? -12.207 0.305 20.395 1.00 68.81 100 GLN A O 1
ATOM 812 N N . LYS A 1 101 ? -11.819 2.122 21.655 1.00 62.81 101 LYS A N 1
ATOM 813 C CA . LYS A 1 101 ? -12.903 1.871 22.618 1.00 62.81 101 LYS A CA 1
ATOM 814 C C . LYS A 1 101 ? -14.287 2.221 22.071 1.00 62.81 101 LYS A C 1
ATOM 816 O O . LYS A 1 101 ? -15.229 1.497 22.361 1.00 62.81 101 LYS A O 1
ATOM 821 N N . GLU A 1 102 ? -14.391 3.270 21.259 1.00 66.44 102 GLU A N 1
ATOM 822 C CA . GLU A 1 102 ? -15.673 3.752 20.724 1.00 66.44 102 GLU A CA 1
ATO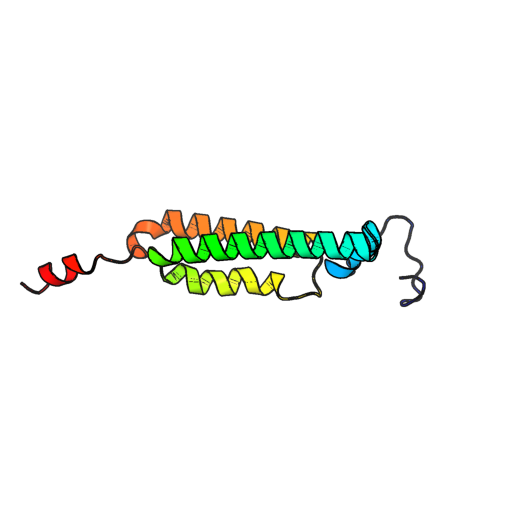M 823 C C . GLU A 1 102 ? -16.054 3.057 19.407 1.00 66.44 102 GLU A C 1
ATOM 825 O O . GLU A 1 102 ? -17.231 2.864 19.121 1.00 66.44 102 GLU A O 1
ATOM 830 N N . PHE A 1 103 ? -15.070 2.661 18.587 1.00 65.81 103 PHE A N 1
ATOM 831 C CA . PHE A 1 103 ? -15.344 2.032 17.286 1.00 65.81 103 PHE A CA 1
ATOM 832 C C . PHE A 1 103 ? -15.469 0.511 17.333 1.00 65.81 103 PHE A C 1
ATOM 834 O O . PHE A 1 103 ? -15.826 -0.097 16.319 1.00 65.81 103 PHE A O 1
ATOM 841 N N . ARG A 1 104 ? -15.157 -0.120 18.470 1.00 63.31 104 ARG A N 1
ATOM 842 C CA . ARG A 1 104 ? -15.318 -1.564 18.629 1.00 63.31 104 ARG A CA 1
ATOM 843 C C . ARG A 1 104 ? -16.804 -1.888 18.590 1.00 63.31 104 ARG A C 1
ATOM 845 O O . ARG A 1 104 ? -17.559 -1.411 19.434 1.00 63.31 104 ARG A O 1
ATOM 852 N N . LEU A 1 105 ? -17.214 -2.710 17.625 1.00 64.44 105 LEU A N 1
ATOM 853 C CA . LEU A 1 105 ? -18.589 -3.193 17.553 1.00 64.44 105 LEU A CA 1
ATOM 854 C C . LEU A 1 105 ? -19.003 -3.790 18.900 1.00 64.44 105 LEU A C 1
ATOM 856 O O . LEU A 1 105 ? -18.381 -4.725 19.412 1.00 64.44 105 LEU A O 1
ATOM 860 N N . TRP A 1 106 ? -20.056 -3.220 19.480 1.00 58.72 106 TRP A N 1
ATOM 861 C CA . TRP A 1 106 ? -20.640 -3.716 20.713 1.00 58.72 106 TRP A CA 1
ATOM 862 C C . TRP A 1 106 ? -21.206 -5.116 20.434 1.00 58.72 106 TRP A C 1
ATOM 864 O O . TRP A 1 106 ? -22.041 -5.258 19.534 1.00 58.72 106 TRP A O 1
ATOM 874 N N . PRO A 1 107 ? -20.768 -6.173 21.141 1.00 58.56 107 PRO A N 1
ATOM 875 C CA . PRO A 1 107 ? -21.302 -7.506 20.914 1.00 58.56 107 PRO A CA 1
ATOM 876 C C . PRO A 1 107 ? -22.817 -7.496 21.156 1.00 58.56 107 PRO A C 1
ATOM 878 O O . PRO A 1 107 ? -23.295 -6.961 22.161 1.00 58.56 107 PRO A O 1
ATOM 881 N N . ALA A 1 108 ? -23.576 -8.111 20.242 1.00 58.78 108 ALA A N 1
ATOM 882 C CA . ALA A 1 108 ? -25.043 -8.162 20.277 1.00 58.78 108 ALA A CA 1
ATOM 883 C C . ALA A 1 108 ? -25.612 -8.679 21.619 1.00 58.78 108 ALA A C 1
ATOM 885 O O . ALA A 1 108 ? -26.747 -8.378 21.979 1.00 58.78 108 ALA A O 1
ATOM 886 N N . SER A 1 109 ? -24.808 -9.408 22.402 1.00 58.50 109 SER A N 1
ATOM 887 C CA . SER A 1 109 ? -25.158 -9.917 23.731 1.00 58.50 109 SER A CA 1
ATOM 888 C C . SER A 1 109 ? -25.368 -8.838 24.800 1.00 58.50 109 SER A C 1
ATOM 890 O O . SER A 1 109 ? -26.104 -9.087 25.753 1.00 58.50 109 SER A O 1
ATOM 892 N N . MET A 1 110 ? -24.777 -7.645 24.671 1.00 58.66 110 MET A N 1
ATOM 893 C CA . MET A 1 110 ? -24.961 -6.582 25.667 1.00 58.66 110 MET A CA 1
ATOM 894 C C . MET A 1 110 ? -26.254 -5.777 25.478 1.00 58.66 110 MET A C 1
ATOM 896 O O . MET A 1 110 ? -26.782 -5.272 26.466 1.00 58.66 110 MET A O 1
ATOM 900 N N . TRP A 1 111 ? -26.821 -5.717 24.267 1.00 58.03 111 TRP A N 1
ATOM 901 C CA . TRP A 1 111 ? -28.139 -5.098 24.045 1.00 58.03 111 TRP A CA 1
ATOM 902 C C . TRP A 1 111 ? -29.235 -5.800 24.855 1.00 58.03 111 TRP A C 1
ATOM 904 O O . TRP A 1 111 ? -30.156 -5.159 25.351 1.00 58.03 111 TRP A O 1
ATOM 914 N N . LYS A 1 112 ? -29.080 -7.110 25.086 1.00 56.09 112 LYS A N 1
ATOM 915 C CA . LYS A 1 112 ? -30.012 -7.906 25.889 1.00 56.09 112 LYS A CA 1
ATOM 916 C C . LYS A 1 112 ? -29.994 -7.552 27.383 1.00 56.09 112 LYS A C 1
ATOM 918 O O . LYS A 1 112 ? -30.987 -7.791 28.054 1.00 56.09 112 LYS A O 1
ATOM 923 N N . LYS A 1 113 ? -28.893 -6.986 27.898 1.00 55.81 113 LYS A N 1
ATOM 924 C CA . LYS A 1 113 ? -28.756 -6.566 29.306 1.00 55.81 113 LYS A CA 1
ATOM 925 C C . LYS A 1 113 ? -29.237 -5.141 29.582 1.00 55.81 113 LYS A C 1
ATOM 927 O O . LYS A 1 113 ? -29.425 -4.803 30.737 1.00 55.81 113 LYS A O 1
ATOM 932 N N . SER A 1 114 ? -29.413 -4.310 28.554 1.00 54.44 114 SER A N 1
ATOM 933 C CA . SER A 1 114 ? -29.903 -2.932 28.722 1.00 54.44 114 SER A CA 1
ATOM 934 C C . SER A 1 114 ? -31.433 -2.826 28.676 1.00 54.44 114 SER A C 1
ATOM 936 O O . SER A 1 114 ? -31.971 -1.752 28.927 1.00 54.44 114 SER A O 1
ATOM 938 N N . LEU A 1 115 ? -32.116 -3.915 28.310 1.00 60.41 115 LEU A N 1
ATOM 939 C CA . LEU A 1 115 ? -33.571 -4.006 28.145 1.00 60.41 115 LEU A CA 1
ATOM 940 C C . LEU A 1 115 ? -34.248 -4.885 29.218 1.00 60.41 115 LEU A C 1
ATOM 942 O O . LEU A 1 115 ? -35.457 -5.090 29.133 1.00 60.41 115 LEU A O 1
ATOM 946 N N . SER A 1 116 ? -33.496 -5.406 30.199 1.00 49.88 116 SER A N 1
ATOM 947 C CA . SER A 1 116 ? -34.027 -6.085 31.397 1.00 49.88 116 SER A CA 1
ATOM 948 C C . SER A 1 116 ? -33.648 -5.314 32.648 1.00 49.88 116 SER A C 1
ATOM 950 O O . SER A 1 116 ? -34.520 -5.152 33.520 1.00 49.88 116 SER A O 1
#

Foldseek 3Di:
DCVPPVDDDDVPDDDQQFLLVVQCVVQNPVSSVVVVVVVVVVLVVVVVVLVVVCVFFVCSVVLNCVLCPLVVDRRDHPCVNVVSNVVSVVVVVVCCVVCVVPRGPDPPVVVVVVVD

Secondary structure (DSSP, 8-state):
-HHHH-----TT-----HHHHHHHHHHHHHHHHHHHHHHHHHHHHHHHHHHHHHTT-THHHHHHHHHTTTTT-TTS-HHHHHHHHHHHHHHHHHHHHHTHHHHSPPPHHHHTTS--

Radius of gyration: 20.87 Å; chains: 1; bounding box: 55×31×60 Å